Protein AF-A0A968C9Y9-F1 (afdb_monomer_lite)

Radius of gyration: 13.18 Å; chains: 1; bounding box: 30×27×36 Å

pLDDT: mean 84.89, std 14.16, range [49.94, 98.19]

Secondary structure (DSSP, 8-state):
---GGG-B-HHHHHHHHHHHHHHHHHH---EEEEEEE---TT-SHHHHHHHHHHHHTTS-TT-EEEEEETTEEEEEEET--HHHHHHHHHHHHT-

Foldseek 3Di:
DDDLVQADEQVVVVVVVVVLVVVCVVPVQDKDKDKDFDPDPPDQPPVVVVLSVVCVVPDDPPKGWYDNDPGIIMIIGHSDDPVNVVVVVVVSVVD

Sequence (95 aa):
RRDASEVHEAAAFHTLVRKERQRSERTNEPFSLVVFENDAGASPALPFKRLERELLERVRELDEIGWYDERRIGVLLPHTAADGAESLAEDIQAT

Structure (mmCIF, N/CA/C/O backbone):
data_AF-A0A968C9Y9-F1
#
_entry.id   AF-A0A968C9Y9-F1
#
loop_
_atom_site.group_PDB
_atom_site.id
_atom_site.type_symbol
_atom_site.label_atom_id
_atom_site.label_alt_id
_atom_site.label_comp_id
_atom_site.label_asym_id
_atom_site.label_entity_id
_atom_site.label_seq_id
_atom_site.pdbx_PDB_ins_code
_atom_site.Cartn_x
_atom_site.Cartn_y
_atom_site.Cartn_z
_atom_site.occupancy
_atom_site.B_iso_or_equiv
_atom_site.auth_seq_id
_atom_site.auth_comp_id
_atom_site.auth_asym_id
_atom_site.auth_atom_id
_atom_site.pdbx_PDB_model_num
ATOM 1 N N . ARG A 1 1 ? -1.560 16.319 -8.542 1.00 52.22 1 ARG A N 1
ATOM 2 C CA . ARG A 1 1 ? -0.821 15.221 -9.203 1.00 52.22 1 ARG A CA 1
ATOM 3 C C . ARG A 1 1 ? 0.315 14.884 -8.254 1.00 52.22 1 ARG A C 1
ATOM 5 O O . ARG A 1 1 ? 1.172 15.744 -8.102 1.00 52.22 1 ARG A O 1
ATOM 12 N N . ARG A 1 2 ? 0.216 13.770 -7.519 1.00 56.06 2 ARG A N 1
AT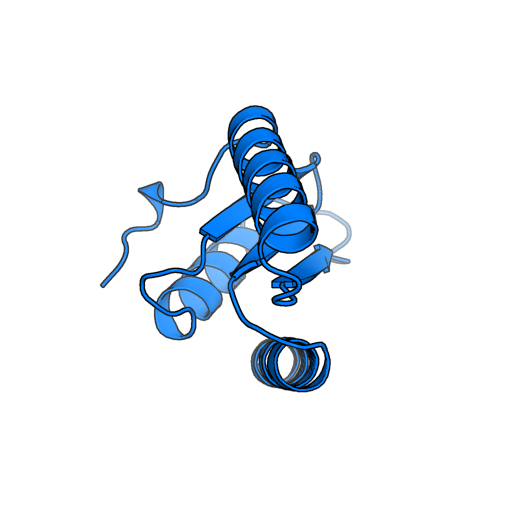OM 13 C CA . ARG A 1 2 ? 1.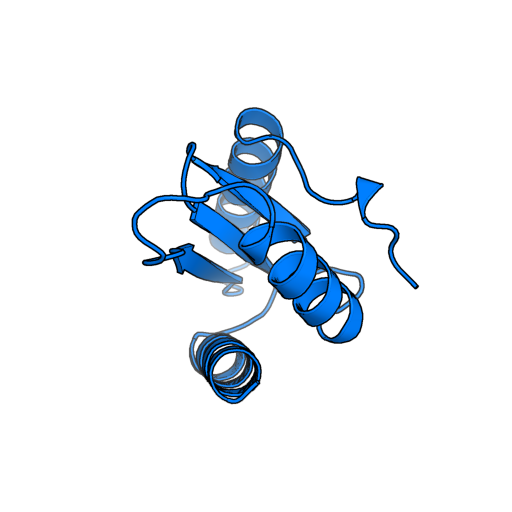274 13.320 -6.603 1.00 56.06 2 ARG A CA 1
ATOM 14 C C . ARG A 1 2 ? 2.532 13.017 -7.434 1.00 56.06 2 ARG A C 1
ATOM 16 O O . ARG A 1 2 ? 2.406 12.526 -8.559 1.00 56.06 2 ARG A O 1
ATOM 23 N N . ASP A 1 3 ? 3.700 13.432 -6.955 1.00 53.53 3 ASP A N 1
ATOM 24 C CA . ASP A 1 3 ? 4.976 13.281 -7.674 1.00 53.53 3 ASP A CA 1
ATOM 25 C C . ASP A 1 3 ? 5.602 11.915 -7.331 1.00 53.53 3 ASP A C 1
ATOM 27 O O . ASP A 1 3 ? 5.322 11.347 -6.277 1.00 53.53 3 ASP A O 1
ATOM 31 N N . ALA A 1 4 ? 6.456 11.357 -8.195 1.00 53.72 4 ALA A N 1
ATOM 32 C CA . ALA A 1 4 ? 7.076 10.041 -7.955 1.00 53.72 4 ALA A CA 1
ATOM 33 C C . ALA A 1 4 ? 7.966 10.010 -6.692 1.00 53.72 4 ALA A C 1
ATOM 35 O O . ALA A 1 4 ? 8.322 8.943 -6.200 1.00 53.72 4 ALA A O 1
ATOM 36 N N . SER A 1 5 ? 8.295 11.183 -6.143 1.00 55.03 5 SER A N 1
ATOM 37 C CA . SER A 1 5 ? 8.962 11.357 -4.850 1.00 55.03 5 SER A CA 1
ATOM 38 C C . SER A 1 5 ? 8.105 10.979 -3.634 1.00 55.03 5 SER A C 1
ATOM 40 O O . SER A 1 5 ? 8.610 11.029 -2.515 1.00 55.03 5 SER A O 1
ATOM 42 N N . GLU A 1 6 ? 6.837 10.608 -3.821 1.00 76.00 6 GLU A N 1
ATOM 43 C CA . GLU A 1 6 ? 5.932 10.203 -2.738 1.00 76.00 6 GLU A CA 1
ATOM 44 C C . GLU A 1 6 ? 5.917 8.694 -2.459 1.00 76.00 6 GLU A C 1
ATOM 46 O O . GLU A 1 6 ? 5.181 8.234 -1.587 1.00 76.00 6 GLU A O 1
ATOM 51 N N . VAL A 1 7 ? 6.739 7.912 -3.164 1.00 88.12 7 VAL A N 1
ATOM 52 C CA . VAL A 1 7 ? 6.935 6.494 -2.844 1.00 88.12 7 VAL A CA 1
ATOM 53 C C . VAL A 1 7 ? 7.830 6.381 -1.612 1.00 88.12 7 VAL A C 1
ATOM 55 O O . VAL A 1 7 ? 9.010 6.734 -1.641 1.00 88.12 7 VAL A O 1
ATOM 58 N N . HIS A 1 8 ? 7.274 5.876 -0.512 1.00 91.69 8 HIS A N 1
ATOM 59 C CA . HIS A 1 8 ? 8.006 5.715 0.742 1.00 91.69 8 HIS A CA 1
ATOM 60 C C . HIS A 1 8 ? 9.034 4.581 0.660 1.00 91.69 8 HIS A C 1
ATOM 62 O O . HIS A 1 8 ? 8.743 3.479 0.193 1.00 91.69 8 HIS A O 1
ATOM 68 N N . GLU A 1 9 ? 10.220 4.814 1.219 1.00 92.44 9 GLU A N 1
ATOM 69 C CA . GLU A 1 9 ? 11.186 3.751 1.515 1.00 92.44 9 GLU A CA 1
ATOM 70 C C . GLU A 1 9 ? 10.592 2.720 2.485 1.00 92.44 9 GLU A C 1
ATOM 72 O O . GLU A 1 9 ? 9.755 3.056 3.331 1.00 92.44 9 GLU A O 1
ATOM 77 N N . ALA A 1 10 ? 11.069 1.473 2.431 1.00 94.19 10 ALA A N 1
ATOM 78 C CA . ALA A 1 10 ? 10.413 0.358 3.120 1.00 94.19 10 ALA A CA 1
ATOM 79 C C . ALA A 1 10 ? 10.205 0.581 4.628 1.00 94.19 10 ALA A C 1
ATOM 81 O O . ALA A 1 10 ? 9.125 0.339 5.168 1.00 94.19 10 ALA A O 1
ATOM 82 N N . ALA A 1 11 ? 11.205 1.133 5.319 1.00 96.06 11 ALA A N 1
ATOM 83 C CA . ALA A 1 11 ? 11.101 1.426 6.749 1.00 96.06 11 ALA A CA 1
ATOM 84 C C . ALA A 1 11 ? 10.033 2.493 7.073 1.00 96.06 11 ALA A C 1
ATOM 86 O O . ALA A 1 11 ? 9.328 2.394 8.089 1.00 96.06 11 ALA A O 1
ATOM 87 N N . ALA A 1 12 ? 9.902 3.510 6.217 1.00 95.88 12 ALA A N 1
ATOM 88 C CA . ALA A 1 12 ? 8.890 4.552 6.352 1.00 95.88 12 ALA A CA 1
ATOM 89 C C . ALA A 1 12 ? 7.497 3.984 6.051 1.00 95.88 12 ALA A C 1
ATOM 91 O O . ALA A 1 12 ? 6.583 4.145 6.865 1.00 95.88 12 ALA A O 1
ATOM 92 N N . PHE A 1 13 ? 7.366 3.217 4.968 1.00 96.25 13 PHE A N 1
ATOM 93 C CA . PHE A 1 13 ? 6.115 2.574 4.582 1.00 96.25 13 PHE A CA 1
ATOM 94 C C . PHE A 1 13 ? 5.593 1.621 5.665 1.00 96.25 13 PHE A C 1
ATOM 96 O O . PHE A 1 13 ? 4.445 1.721 6.098 1.00 96.25 13 PHE A O 1
ATOM 103 N N . HIS A 1 14 ? 6.455 0.767 6.225 1.00 97.62 14 HIS A N 1
ATOM 104 C CA . HIS A 1 14 ? 6.085 -0.128 7.332 1.00 97.62 14 HIS A CA 1
ATOM 105 C C . HIS A 1 14 ? 5.627 0.637 8.574 1.00 97.62 14 HIS A C 1
ATOM 107 O O . HIS A 1 14 ? 4.780 0.168 9.336 1.00 97.62 14 HIS A O 1
ATOM 113 N N . THR A 1 15 ? 6.179 1.828 8.802 1.00 97.94 15 THR A N 1
ATOM 114 C CA . THR A 1 15 ? 5.746 2.692 9.902 1.00 97.94 15 THR A CA 1
ATOM 115 C C . THR A 1 15 ? 4.338 3.235 9.669 1.00 97.94 15 THR A 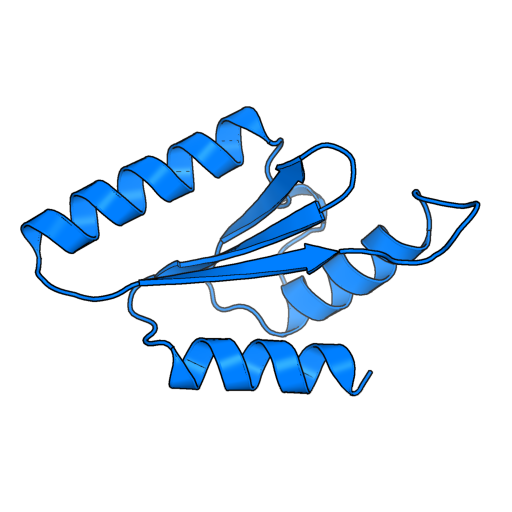C 1
ATOM 117 O O . THR A 1 15 ? 3.557 3.263 10.620 1.00 97.94 15 THR A O 1
ATOM 120 N N . LEU A 1 16 ? 3.984 3.596 8.434 1.00 97.06 16 LEU A N 1
ATOM 121 C CA . LEU A 1 16 ? 2.622 3.997 8.068 1.00 97.06 16 LEU A CA 1
ATOM 122 C C . LEU A 1 16 ? 1.636 2.836 8.230 1.00 97.06 16 LEU A C 1
ATOM 124 O O . LEU A 1 16 ? 0.633 2.995 8.922 1.00 97.06 16 LEU A O 1
ATOM 128 N N . VAL A 1 17 ? 1.973 1.644 7.726 1.00 97.75 17 VAL A N 1
ATOM 129 C CA . VAL A 1 17 ? 1.135 0.437 7.872 1.00 97.75 17 VAL A CA 1
ATOM 130 C C . VAL A 1 17 ? 0.866 0.117 9.347 1.00 97.75 17 VAL A C 1
ATOM 132 O O . VAL A 1 17 ? -0.268 -0.160 9.734 1.00 97.75 17 VAL A O 1
ATOM 135 N N . ARG A 1 18 ? 1.887 0.193 10.214 1.00 98.19 18 ARG A N 1
ATOM 136 C CA . ARG A 1 18 ? 1.707 -0.027 11.662 1.00 98.19 18 ARG A CA 1
ATOM 137 C C . ARG A 1 18 ? 0.797 1.015 12.308 1.00 98.19 18 ARG A C 1
ATOM 139 O O . ARG A 1 18 ? -0.024 0.650 13.147 1.00 98.19 18 ARG A O 1
ATOM 146 N N . LYS A 1 19 ? 0.943 2.292 11.943 1.00 97.12 19 LYS A N 1
ATOM 147 C CA . LYS A 1 19 ? 0.078 3.370 12.448 1.00 97.12 19 LYS A CA 1
ATOM 148 C C . LYS A 1 19 ? -1.371 3.158 12.020 1.00 97.12 19 LYS A C 1
ATOM 150 O O . LYS A 1 19 ? -2.270 3.297 12.843 1.00 97.12 19 LYS A O 1
ATOM 155 N N . GLU A 1 20 ? -1.583 2.777 10.766 1.00 97.19 20 GLU A N 1
ATOM 156 C CA . GLU A 1 20 ? -2.915 2.536 10.218 1.00 97.19 20 GLU A CA 1
ATOM 157 C C . GLU A 1 20 ? -3.586 1.320 10.864 1.00 97.19 20 GLU A C 1
ATOM 159 O O . GLU A 1 20 ? -4.751 1.384 11.253 1.00 97.19 20 GLU A O 1
ATOM 164 N N . ARG A 1 21 ? -2.821 0.257 11.134 1.00 97.31 21 ARG A N 1
ATOM 165 C CA . ARG A 1 21 ? -3.297 -0.867 11.946 1.00 97.31 21 ARG A CA 1
ATOM 166 C C . ARG A 1 21 ? -3.747 -0.428 13.343 1.00 97.31 21 ARG A C 1
ATOM 168 O O . ARG A 1 21 ? -4.849 -0.773 13.754 1.00 97.31 21 ARG A O 1
ATOM 175 N N . GLN A 1 22 ? -2.928 0.343 14.063 1.00 97.81 22 GLN A N 1
ATOM 176 C CA . GLN A 1 22 ? -3.286 0.844 15.401 1.00 97.81 22 GLN A CA 1
ATOM 177 C C . GLN A 1 22 ? -4.533 1.734 15.372 1.00 97.81 22 GLN A C 1
ATOM 179 O O . GLN A 1 22 ? -5.350 1.713 16.293 1.00 97.81 22 GLN A O 1
ATOM 184 N N . ARG A 1 23 ? -4.680 2.540 14.316 1.00 96.06 23 ARG A N 1
ATOM 185 C CA . ARG A 1 23 ? -5.869 3.357 14.085 1.00 96.06 23 ARG A CA 1
ATOM 186 C C . ARG A 1 23 ? -7.102 2.471 13.915 1.00 96.06 23 ARG A C 1
ATOM 188 O O . ARG A 1 23 ? -8.062 2.677 14.649 1.00 96.06 23 ARG A O 1
ATOM 195 N N . SER A 1 24 ? -7.031 1.481 13.024 1.00 96.50 24 SER A N 1
ATOM 196 C CA . SER A 1 24 ? -8.110 0.530 12.740 1.00 96.50 24 SER A CA 1
ATOM 197 C C . SER A 1 24 ? -8.551 -0.238 13.985 1.00 96.50 24 SER A C 1
ATOM 199 O O . SER A 1 24 ? -9.739 -0.289 14.285 1.00 96.50 24 SER A O 1
ATOM 201 N N . GLU A 1 25 ? -7.605 -0.737 14.785 1.00 96.75 25 GLU A N 1
ATOM 202 C CA . GLU A 1 25 ? -7.897 -1.418 16.055 1.00 96.75 25 GLU A CA 1
ATOM 203 C C . GLU A 1 25 ? -8.654 -0.507 17.046 1.00 96.75 25 GLU A C 1
ATOM 205 O O . GLU A 1 25 ? -9.476 -0.985 17.827 1.00 96.75 25 GLU A O 1
ATOM 210 N N . ARG A 1 26 ? -8.415 0.812 17.010 1.00 96.62 26 ARG A N 1
ATOM 211 C CA . ARG A 1 26 ? -9.059 1.788 17.903 1.00 96.62 26 ARG A CA 1
ATOM 212 C C . ARG A 1 26 ? -10.416 2.280 17.400 1.00 96.62 26 ARG A C 1
ATOM 214 O O . ARG A 1 26 ? -11.267 2.620 18.219 1.00 96.62 26 ARG A O 1
ATOM 221 N N . THR A 1 27 ? -10.599 2.391 16.088 1.00 96.62 27 THR A N 1
ATOM 222 C CA . THR A 1 27 ? -11.824 2.936 15.478 1.00 96.62 27 THR A CA 1
ATOM 223 C C . THR A 1 27 ? -12.785 1.852 15.005 1.00 96.62 27 THR A C 1
ATOM 225 O O . THR A 1 27 ? -13.951 2.146 14.763 1.00 96.62 27 THR A O 1
ATOM 228 N N . ASN A 1 28 ? -12.312 0.608 14.892 1.00 95.00 28 ASN A N 1
ATOM 229 C CA . ASN A 1 28 ? -13.006 -0.506 14.253 1.00 95.00 28 ASN A CA 1
ATOM 230 C C . ASN A 1 28 ? -13.344 -0.244 12.770 1.00 95.00 28 ASN A C 1
ATOM 232 O O . ASN A 1 28 ? -14.233 -0.879 12.205 1.00 95.00 28 ASN A O 1
ATOM 236 N N . GLU A 1 29 ? -12.638 0.698 12.138 1.00 95.19 29 GLU A N 1
ATOM 237 C CA . GLU A 1 29 ? -12.744 0.971 10.706 1.00 95.19 29 GLU A CA 1
ATOM 238 C C . GLU A 1 29 ? -11.660 0.193 9.951 1.00 95.19 29 GLU A C 1
ATOM 240 O O . GLU A 1 29 ? -10.494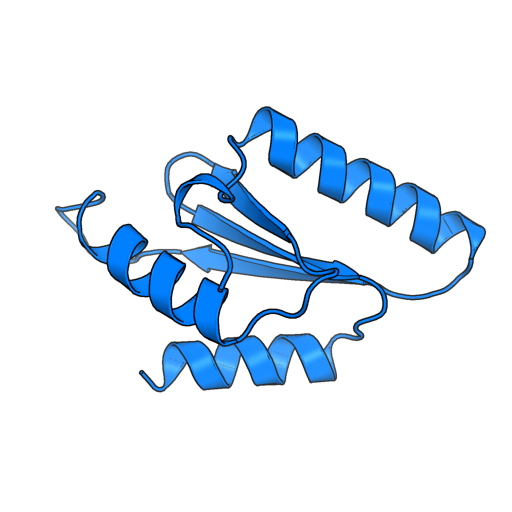 0.235 10.357 1.00 95.19 29 GLU A O 1
ATOM 245 N N . PRO A 1 30 ? -12.001 -0.515 8.861 1.00 95.44 30 PRO A N 1
ATOM 246 C CA . PRO A 1 30 ? -11.038 -1.327 8.133 1.00 95.44 30 PRO A CA 1
ATOM 247 C C . PRO A 1 30 ? -10.059 -0.470 7.324 1.00 95.44 30 PRO A C 1
ATOM 249 O O . PRO A 1 30 ? -10.320 0.683 6.975 1.00 95.44 30 PRO A O 1
ATOM 252 N N . PHE A 1 31 ? -8.936 -1.086 6.985 1.00 97.00 31 PHE A N 1
ATOM 253 C CA . PHE A 1 31 ? -8.024 -0.627 5.950 1.00 97.00 31 PHE A CA 1
ATOM 254 C C . PHE A 1 31 ? -7.593 -1.835 5.125 1.00 97.00 31 PHE A C 1
ATOM 256 O O . PHE A 1 31 ? -7.696 -2.976 5.585 1.00 97.00 31 PHE A O 1
ATOM 263 N N . SER A 1 32 ? -7.067 -1.572 3.936 1.00 97.38 32 SER A N 1
ATOM 264 C CA . SER A 1 32 ? -6.512 -2.605 3.070 1.00 97.38 32 SER A CA 1
ATOM 265 C C . SER A 1 32 ? -5.066 -2.291 2.709 1.00 97.38 32 SER A C 1
ATOM 267 O O . SER A 1 32 ? -4.645 -1.134 2.690 1.00 97.38 32 SER A O 1
ATOM 269 N N . LEU A 1 33 ? -4.294 -3.340 2.441 1.00 96.81 33 LEU A N 1
ATOM 270 C CA . LEU A 1 33 ? -2.925 -3.251 1.948 1.00 96.81 33 LEU A CA 1
ATOM 271 C C . LEU A 1 33 ? -2.814 -4.142 0.714 1.00 96.81 33 LEU A C 1
ATOM 273 O O . LEU A 1 33 ? -2.909 -5.363 0.829 1.00 96.81 33 LEU A O 1
ATOM 277 N N . VAL A 1 34 ? -2.599 -3.530 -0.447 1.00 95.12 34 VAL A N 1
ATOM 278 C CA . VAL A 1 34 ? -2.358 -4.245 -1.706 1.00 95.12 34 VAL A CA 1
ATOM 279 C C . VAL A 1 34 ? -0.856 -4.314 -1.930 1.00 95.12 34 VAL A C 1
ATOM 281 O O . VAL A 1 34 ? -0.171 -3.306 -1.779 1.00 95.12 34 VAL A O 1
ATOM 284 N N . VAL A 1 35 ? -0.328 -5.490 -2.267 1.00 93.50 35 VAL A N 1
ATOM 285 C CA . VAL A 1 35 ? 1.104 -5.684 -2.528 1.00 93.50 35 VAL A CA 1
ATOM 286 C C . VAL A 1 35 ? 1.281 -6.197 -3.948 1.00 93.50 35 VAL A C 1
ATOM 288 O O . VAL A 1 35 ? 0.803 -7.275 -4.289 1.00 93.50 35 VAL A O 1
ATOM 291 N N . PHE A 1 36 ? 1.978 -5.414 -4.762 1.00 88.81 36 PHE A N 1
ATOM 292 C CA . PHE A 1 36 ? 2.315 -5.737 -6.139 1.00 88.81 36 PHE A CA 1
ATOM 293 C C . PHE A 1 36 ? 3.721 -6.324 -6.193 1.00 88.81 36 PHE A C 1
ATOM 295 O O . PHE A 1 36 ? 4.688 -5.706 -5.736 1.00 88.81 36 PHE A O 1
ATOM 302 N N . GLU A 1 37 ? 3.832 -7.513 -6.774 1.00 85.62 37 GLU A N 1
ATOM 303 C CA . GLU A 1 37 ? 5.102 -8.155 -7.090 1.00 85.62 37 GLU A CA 1
ATOM 304 C C . GLU A 1 37 ? 5.354 -8.062 -8.592 1.00 85.62 37 GLU A C 1
ATOM 306 O O . GLU A 1 37 ? 4.449 -8.245 -9.406 1.00 85.62 37 GLU A O 1
ATOM 311 N N . ASN A 1 38 ? 6.590 -7.744 -8.961 1.00 71.62 38 ASN A N 1
ATOM 312 C CA . ASN A 1 38 ? 6.994 -7.715 -10.354 1.00 71.62 38 ASN A CA 1
ATOM 313 C C . ASN A 1 38 ? 7.680 -9.038 -10.713 1.00 71.62 38 ASN A C 1
ATOM 315 O O . ASN A 1 38 ? 8.852 -9.239 -10.395 1.00 71.62 38 ASN A O 1
ATOM 319 N N . ASP A 1 39 ? 6.961 -9.903 -11.425 1.00 64.50 39 ASP A N 1
ATOM 320 C CA . ASP A 1 39 ? 7.445 -11.209 -11.896 1.00 64.50 39 ASP A CA 1
ATOM 321 C C . ASP A 1 39 ? 8.447 -11.117 -13.070 1.00 64.50 39 ASP A C 1
ATOM 323 O O . ASP A 1 39 ? 8.879 -12.133 -13.620 1.00 64.50 39 ASP A O 1
ATOM 327 N N . ALA A 1 40 ? 8.845 -9.907 -13.489 1.00 56.78 40 ALA A N 1
ATOM 328 C CA . ALA A 1 40 ? 9.777 -9.714 -14.595 1.00 56.78 40 ALA A CA 1
ATOM 329 C C . ALA A 1 40 ? 11.195 -10.187 -14.226 1.00 56.78 40 ALA A C 1
ATOM 331 O O . ALA A 1 40 ? 12.057 -9.419 -13.783 1.00 56.78 40 ALA A O 1
ATOM 332 N N . GLY A 1 41 ? 11.456 -11.471 -14.470 1.00 53.31 41 GLY A N 1
ATOM 333 C CA . GLY A 1 41 ? 12.794 -12.035 -14.508 1.00 53.31 41 GLY A CA 1
ATOM 334 C C . GLY A 1 41 ? 13.727 -11.147 -15.339 1.00 53.31 41 GLY A C 1
ATOM 335 O O . GLY A 1 41 ? 13.518 -10.953 -16.533 1.00 53.31 41 GLY A O 1
ATOM 336 N N . ALA A 1 42 ? 14.771 -10.639 -14.680 1.00 50.78 42 ALA A N 1
ATOM 337 C CA . ALA A 1 42 ? 15.950 -9.958 -15.227 1.00 50.78 42 ALA A CA 1
ATOM 338 C C . ALA A 1 42 ? 15.982 -8.415 -15.327 1.00 50.78 42 ALA A C 1
ATOM 340 O O . ALA A 1 42 ? 17.054 -7.899 -15.646 1.00 50.78 42 ALA A O 1
ATOM 341 N N . SER A 1 43 ? 14.945 -7.636 -14.978 1.00 49.94 43 SER A N 1
ATOM 342 C CA . SER A 1 43 ? 15.156 -6.178 -14.813 1.00 49.94 43 SER A CA 1
ATOM 343 C C . SER A 1 43 ? 14.207 -5.499 -13.812 1.00 49.94 43 SER A C 1
ATOM 345 O O . SER A 1 43 ? 13.069 -5.187 -14.160 1.00 49.94 43 SER A O 1
ATOM 347 N N . PRO A 1 44 ? 14.661 -5.218 -12.574 1.00 52.62 44 PRO A N 1
ATOM 348 C CA . PRO A 1 44 ? 13.808 -4.646 -11.533 1.00 52.62 44 PRO A CA 1
ATOM 349 C C . PRO A 1 44 ? 13.481 -3.158 -11.744 1.00 52.62 44 PRO A C 1
ATOM 351 O O . PRO A 1 44 ? 12.423 -2.719 -11.334 1.00 52.62 44 PRO A O 1
ATOM 354 N N . ALA A 1 45 ? 14.326 -2.356 -12.398 1.00 53.56 45 ALA A N 1
ATOM 355 C CA . ALA A 1 45 ? 14.230 -0.890 -12.284 1.00 53.56 45 ALA A CA 1
ATOM 356 C C . ALA A 1 45 ? 13.203 -0.193 -13.207 1.00 53.56 45 ALA A C 1
ATOM 358 O O . ALA A 1 45 ? 12.699 0.878 -12.873 1.00 53.56 45 ALA A O 1
ATOM 359 N N . LEU A 1 46 ? 12.909 -0.750 -14.386 1.00 52.28 46 LEU A N 1
ATOM 360 C CA . LEU A 1 46 ? 11.987 -0.143 -15.363 1.00 52.28 46 LEU A CA 1
ATOM 361 C C . LEU A 1 46 ? 10.493 -0.435 -15.109 1.00 52.28 46 LEU A C 1
ATOM 363 O O . LEU A 1 46 ? 9.687 0.474 -15.320 1.00 52.28 46 LEU A O 1
ATOM 367 N N . PRO A 1 47 ? 10.095 -1.638 -14.648 1.00 61.47 47 PRO A N 1
ATOM 368 C CA . PRO A 1 47 ? 8.683 -1.963 -14.432 1.00 61.47 47 PRO A CA 1
ATOM 369 C C . PRO A 1 47 ? 8.052 -1.170 -13.282 1.00 61.47 47 PRO A C 1
ATOM 371 O O . PRO A 1 47 ? 6.907 -0.733 -13.400 1.00 61.47 47 PRO A O 1
ATOM 374 N N . PHE A 1 48 ? 8.809 -0.889 -12.215 1.00 72.81 48 PHE A N 1
ATOM 375 C CA . PHE A 1 48 ? 8.273 -0.157 -11.065 1.00 72.81 48 PHE A CA 1
ATOM 376 C C . PHE A 1 48 ? 7.928 1.295 -11.390 1.00 72.81 48 PHE A C 1
ATOM 378 O O . PHE A 1 48 ? 6.864 1.743 -10.999 1.00 72.81 48 PHE A O 1
ATOM 385 N N . LYS A 1 49 ? 8.698 2.004 -12.227 1.00 76.94 49 LYS A N 1
ATOM 386 C CA . LYS A 1 49 ? 8.339 3.381 -12.629 1.00 76.94 49 LYS A CA 1
ATOM 387 C C . LYS A 1 49 ? 7.030 3.485 -13.415 1.00 76.94 49 LYS A C 1
ATOM 389 O O . LYS A 1 49 ? 6.405 4.548 -13.450 1.00 76.94 49 LYS A O 1
ATOM 394 N N . ARG A 1 50 ? 6.647 2.431 -14.142 1.00 79.94 50 ARG A N 1
ATOM 395 C CA . ARG A 1 50 ? 5.349 2.384 -14.828 1.00 79.94 50 ARG A CA 1
ATOM 396 C C . ARG A 1 50 ? 4.233 2.156 -13.815 1.00 79.94 50 ARG A C 1
ATOM 398 O O . ARG A 1 50 ? 3.297 2.949 -13.804 1.00 79.94 50 ARG A O 1
ATOM 405 N N . LEU A 1 51 ? 4.404 1.159 -12.950 1.00 82.44 51 LEU A N 1
ATOM 406 C CA . LEU A 1 51 ? 3.471 0.850 -11.872 1.00 82.44 51 LEU A CA 1
ATOM 407 C C . LEU A 1 51 ? 3.257 2.053 -10.941 1.00 82.44 51 LEU A C 1
ATOM 409 O O . LEU A 1 51 ? 2.125 2.434 -10.688 1.00 82.44 51 LEU A O 1
ATOM 413 N N . GLU A 1 52 ? 4.328 2.712 -10.498 1.00 82.25 52 GLU A N 1
ATOM 414 C CA . GLU A 1 52 ? 4.279 3.914 -9.657 1.00 82.25 52 GLU A CA 1
ATOM 415 C C . GLU A 1 52 ? 3.416 5.006 -10.288 1.00 82.25 52 GLU A C 1
ATOM 417 O O . GLU A 1 52 ? 2.540 5.560 -9.633 1.00 82.25 52 GLU A O 1
ATOM 422 N N . ARG A 1 53 ? 3.615 5.300 -11.577 1.00 83.50 53 ARG A N 1
ATOM 423 C CA . ARG A 1 53 ? 2.810 6.305 -12.282 1.00 83.50 53 ARG A CA 1
ATOM 424 C C . ARG A 1 53 ? 1.343 5.896 -12.372 1.00 83.50 53 ARG A C 1
ATOM 426 O O . ARG A 1 53 ? 0.475 6.736 -12.162 1.00 83.50 53 ARG A O 1
ATOM 433 N N . GLU A 1 54 ? 1.071 4.636 -12.693 1.00 84.94 54 GLU A N 1
ATOM 434 C CA . GLU A 1 54 ? -0.298 4.125 -12.797 1.00 84.94 54 GLU A CA 1
ATOM 435 C C . GLU A 1 54 ? -1.025 4.167 -11.449 1.00 84.94 54 GLU A C 1
ATOM 437 O O . GLU A 1 54 ? -2.199 4.539 -11.408 1.00 84.94 54 GLU A O 1
ATOM 442 N N . LEU A 1 55 ? -0.314 3.870 -10.359 1.00 85.00 55 LEU A N 1
ATOM 443 C CA . LEU A 1 55 ? -0.806 3.999 -8.993 1.00 85.00 55 LEU A CA 1
ATOM 444 C C . LEU A 1 55 ? -1.055 5.466 -8.625 1.00 85.00 55 LEU A C 1
ATOM 446 O O . LEU A 1 55 ? -2.157 5.797 -8.206 1.00 85.00 55 LEU A O 1
ATOM 450 N N . LEU A 1 56 ? -0.093 6.367 -8.850 1.00 82.44 56 LEU A N 1
ATOM 451 C CA . LEU A 1 56 ? -0.214 7.802 -8.531 1.00 82.44 56 LEU A CA 1
ATOM 452 C C . LEU A 1 56 ? -1.372 8.506 -9.259 1.00 82.44 56 LEU A C 1
ATOM 454 O O . LEU A 1 56 ? -1.837 9.553 -8.809 1.00 82.44 56 LEU A O 1
ATOM 458 N N . GLU A 1 57 ? -1.826 7.962 -10.389 1.00 82.81 57 GLU A N 1
ATOM 459 C CA . GLU A 1 57 ? -2.985 8.469 -11.132 1.00 82.81 57 GLU A CA 1
ATOM 460 C C . GLU A 1 57 ? -4.332 7.960 -10.590 1.00 82.81 57 GLU A C 1
ATOM 462 O O . GLU A 1 57 ? -5.362 8.564 -10.889 1.00 82.81 57 GLU A O 1
ATOM 467 N N . ARG A 1 58 ? -4.337 6.884 -9.795 1.00 80.19 58 ARG A N 1
ATOM 468 C CA . ARG A 1 58 ? -5.552 6.186 -9.335 1.00 80.19 58 ARG A CA 1
ATOM 469 C C . ARG A 1 58 ? -5.784 6.275 -7.829 1.00 80.19 58 ARG A C 1
ATOM 471 O O . ARG A 1 58 ? -6.936 6.268 -7.398 1.00 80.19 58 ARG A O 1
ATOM 478 N N . VAL A 1 59 ? -4.718 6.358 -7.037 1.00 83.12 59 VAL A N 1
ATOM 479 C CA . VAL A 1 59 ? -4.820 6.416 -5.577 1.00 83.12 59 VAL A CA 1
ATOM 480 C C . VAL A 1 59 ? -5.311 7.789 -5.103 1.00 83.12 59 VAL A C 1
ATOM 482 O O . VAL A 1 59 ? -5.027 8.830 -5.704 1.00 83.12 59 VAL A O 1
ATOM 485 N N . ARG A 1 60 ? -6.094 7.794 -4.025 1.00 81.69 60 ARG A N 1
ATOM 486 C CA . ARG A 1 60 ? -6.678 8.990 -3.409 1.00 81.69 60 ARG A CA 1
ATOM 487 C C . ARG A 1 60 ? -5.649 9.715 -2.549 1.00 81.69 60 ARG A C 1
ATOM 489 O O . ARG A 1 60 ? -4.580 9.208 -2.240 1.00 81.69 60 ARG A O 1
ATOM 496 N N . GLU A 1 61 ? -6.002 10.916 -2.100 1.00 83.31 61 GLU A N 1
ATOM 497 C CA . GLU A 1 61 ? -5.129 11.736 -1.252 1.00 83.31 61 GLU A CA 1
ATOM 498 C C . GLU A 1 61 ? -4.738 11.060 0.071 1.00 83.31 61 GLU A C 1
ATOM 500 O O . GLU A 1 61 ? -3.674 11.360 0.592 1.00 83.31 61 GLU A O 1
ATOM 505 N N . LEU A 1 62 ? -5.558 10.154 0.608 1.00 86.38 62 LEU A N 1
ATOM 506 C CA . LEU A 1 62 ? -5.263 9.446 1.861 1.00 86.38 62 LEU A CA 1
ATOM 507 C C . LEU A 1 62 ? -4.484 8.142 1.660 1.00 86.38 62 LEU A C 1
ATOM 509 O O . LEU A 1 62 ? -4.035 7.552 2.639 1.00 86.38 62 LEU A O 1
ATOM 513 N N . ASP A 1 63 ? -4.346 7.687 0.421 1.00 90.94 63 ASP A N 1
ATOM 514 C CA . ASP A 1 63 ? -3.653 6.447 0.116 1.00 90.94 63 ASP A CA 1
ATOM 515 C C . ASP A 1 63 ? -2.140 6.697 0.109 1.00 90.94 63 ASP A C 1
ATOM 517 O O . ASP A 1 63 ? -1.661 7.754 -0.311 1.00 90.94 63 ASP A O 1
ATOM 521 N N . GLU A 1 64 ? -1.373 5.711 0.567 1.00 93.25 64 GLU A N 1
ATOM 522 C CA . GLU A 1 64 ? 0.085 5.811 0.659 1.00 93.25 64 GLU A CA 1
ATOM 523 C C . GLU A 1 64 ? 0.741 4.689 -0.142 1.00 93.25 64 GLU A C 1
ATOM 525 O O . GLU A 1 64 ? 0.342 3.529 -0.043 1.00 93.25 64 GLU A O 1
ATOM 530 N N . ILE A 1 65 ? 1.778 5.017 -0.911 1.00 92.81 65 ILE A N 1
ATOM 531 C CA . ILE A 1 65 ? 2.525 4.056 -1.731 1.00 92.81 65 ILE A CA 1
ATOM 532 C C . ILE A 1 65 ? 3.935 3.929 -1.164 1.00 92.81 65 ILE A C 1
ATOM 534 O O . ILE A 1 65 ? 4.563 4.928 -0.821 1.00 92.81 65 ILE A O 1
ATOM 538 N N . GLY A 1 66 ? 4.475 2.719 -1.084 1.00 92.56 66 GLY A N 1
ATOM 539 C CA . GLY A 1 66 ? 5.863 2.541 -0.676 1.00 92.56 66 GLY A CA 1
ATOM 540 C C . GLY A 1 66 ? 6.402 1.152 -0.941 1.00 92.56 66 GLY A C 1
ATOM 541 O O . GLY A 1 66 ? 5.663 0.222 -1.253 1.00 92.56 66 GLY A O 1
ATOM 542 N N . TRP A 1 67 ? 7.710 0.996 -0.797 1.00 92.75 67 TRP A N 1
ATOM 543 C CA . TRP A 1 67 ? 8.342 -0.312 -0.874 1.00 92.75 67 TRP A CA 1
ATOM 544 C C . TRP A 1 67 ? 7.851 -1.194 0.274 1.00 92.75 67 TRP A C 1
ATOM 546 O O . TRP A 1 67 ? 7.920 -0.830 1.447 1.00 92.75 67 TRP A O 1
ATOM 556 N N . TYR A 1 68 ? 7.342 -2.374 -0.055 1.00 93.12 68 TYR A N 1
ATOM 557 C CA . TYR A 1 68 ? 7.063 -3.403 0.937 1.00 93.12 68 TYR A CA 1
ATOM 558 C C . TYR A 1 68 ? 8.351 -4.151 1.293 1.00 93.12 68 TYR A C 1
ATOM 560 O O . TYR A 1 68 ? 8.613 -4.410 2.468 1.00 93.12 68 TYR A O 1
ATOM 568 N N . ASP A 1 69 ? 9.176 -4.431 0.286 1.00 90.00 69 ASP A N 1
ATOM 569 C CA . ASP A 1 69 ? 10.547 -4.927 0.400 1.00 90.00 69 ASP A CA 1
ATOM 570 C C . ASP A 1 69 ? 11.330 -4.639 -0.894 1.00 90.00 69 ASP A C 1
ATOM 572 O O . ASP A 1 69 ? 10.912 -3.819 -1.706 1.00 90.00 69 ASP A O 1
ATOM 576 N N . GLU A 1 70 ? 12.461 -5.318 -1.098 1.00 84.75 70 GLU A N 1
ATOM 577 C CA . GLU A 1 70 ? 13.348 -5.148 -2.255 1.00 84.75 70 GLU A CA 1
ATOM 578 C C . GLU A 1 70 ? 12.695 -5.430 -3.622 1.00 84.75 70 GLU A C 1
ATOM 580 O O . GLU A 1 70 ? 13.260 -5.060 -4.652 1.00 84.75 70 GLU A O 1
ATOM 585 N N . ARG A 1 71 ? 11.554 -6.130 -3.669 1.00 85.94 71 ARG A N 1
ATOM 586 C CA . ARG A 1 71 ? 10.921 -6.595 -4.918 1.00 85.94 71 ARG A CA 1
ATOM 587 C C . ARG A 1 71 ? 9.429 -6.318 -5.004 1.00 85.94 71 ARG A C 1
ATOM 589 O O . ARG A 1 71 ? 8.801 -6.701 -5.992 1.00 85.94 71 ARG A O 1
ATOM 596 N N . ARG A 1 72 ? 8.847 -5.696 -3.985 1.00 89.75 72 ARG A N 1
ATOM 597 C CA . ARG A 1 72 ? 7.399 -5.523 -3.885 1.00 89.75 72 ARG A CA 1
ATOM 598 C C . ARG A 1 72 ? 7.052 -4.102 -3.485 1.00 89.75 72 ARG A C 1
ATOM 600 O O . ARG A 1 72 ? 7.640 -3.561 -2.550 1.00 89.75 72 ARG A O 1
ATOM 607 N N . ILE A 1 73 ? 6.065 -3.525 -4.163 1.00 91.25 73 ILE A N 1
ATOM 608 C CA . ILE A 1 73 ? 5.479 -2.225 -3.816 1.00 91.25 73 ILE A CA 1
ATOM 609 C C . ILE A 1 73 ? 4.144 -2.471 -3.126 1.00 91.25 73 ILE A C 1
ATOM 611 O O . ILE A 1 73 ? 3.324 -3.254 -3.596 1.00 91.25 73 ILE A O 1
ATOM 615 N N . GLY A 1 74 ? 3.935 -1.802 -2.001 1.00 93.50 74 GLY A N 1
ATOM 616 C CA . GLY A 1 74 ? 2.676 -1.781 -1.281 1.00 93.50 74 GLY A CA 1
ATOM 617 C C . GLY A 1 74 ? 1.895 -0.494 -1.529 1.00 93.50 74 GLY A C 1
ATOM 618 O O . GLY A 1 74 ? 2.472 0.585 -1.671 1.00 93.50 74 GLY A O 1
ATOM 619 N N . VAL A 1 75 ? 0.572 -0.618 -1.510 1.00 94.69 75 VAL A N 1
ATOM 620 C CA . VAL A 1 75 ? -0.378 0.494 -1.485 1.00 94.69 75 VAL A CA 1
ATOM 621 C C . VAL A 1 75 ? -1.263 0.328 -0.262 1.00 94.69 75 VAL A C 1
ATOM 623 O O . VAL A 1 75 ? -1.999 -0.652 -0.134 1.00 94.69 75 VAL A O 1
ATOM 626 N N . LEU A 1 76 ? -1.146 1.272 0.662 1.00 96.12 76 LEU A N 1
ATOM 627 C CA . LEU A 1 76 ? -1.961 1.362 1.860 1.00 96.12 76 LEU A CA 1
ATOM 628 C C . LEU A 1 76 ? -3.223 2.164 1.540 1.00 96.12 76 LEU A C 1
ATOM 630 O O . LEU A 1 76 ? -3.121 3.305 1.097 1.00 96.12 76 LEU A O 1
ATOM 634 N N . LEU A 1 77 ? -4.386 1.570 1.802 1.00 95.12 77 LEU A N 1
ATOM 635 C CA . LEU A 1 77 ? -5.706 2.132 1.516 1.00 95.12 77 LEU A CA 1
ATOM 636 C C . LEU A 1 77 ? -6.487 2.315 2.830 1.00 95.12 77 LEU A C 1
ATOM 638 O O . LEU A 1 77 ? -7.183 1.388 3.277 1.00 95.12 77 LEU A O 1
ATOM 642 N N . PRO A 1 78 ? -6.368 3.474 3.505 1.00 94.94 78 PRO A N 1
ATOM 643 C CA . PRO A 1 78 ? -7.149 3.759 4.702 1.00 94.94 78 PRO A CA 1
ATOM 644 C C . PRO A 1 78 ? -8.652 3.749 4.411 1.00 94.94 78 PRO A C 1
ATOM 646 O O . PRO A 1 78 ? -9.094 4.119 3.324 1.00 94.94 78 PRO A O 1
ATOM 649 N N . HIS A 1 79 ? -9.455 3.341 5.398 1.00 93.06 79 HIS A N 1
ATOM 650 C CA . HIS A 1 79 ? -10.926 3.303 5.301 1.00 93.06 79 HIS A CA 1
ATOM 651 C C . HIS A 1 79 ? -11.475 2.477 4.124 1.00 93.06 79 HIS A C 1
ATOM 653 O O . HIS A 1 79 ? -12.604 2.692 3.685 1.00 93.06 79 HIS A O 1
ATOM 659 N N . THR A 1 80 ? -10.680 1.548 3.599 1.00 93.31 80 THR A N 1
ATOM 660 C CA . THR A 1 80 ? -11.031 0.756 2.422 1.00 93.31 80 THR A CA 1
ATOM 661 C C . THR A 1 80 ? -11.132 -0.706 2.821 1.00 93.31 80 THR A C 1
ATOM 663 O O . THR A 1 80 ? -10.180 -1.283 3.353 1.00 93.31 80 THR A O 1
ATOM 666 N N . ALA A 1 81 ? -12.304 -1.296 2.596 1.00 93.31 81 ALA A N 1
ATOM 667 C CA . ALA A 1 81 ? -12.526 -2.724 2.770 1.00 93.31 81 ALA A CA 1
ATOM 668 C C . ALA A 1 81 ? -11.966 -3.516 1.573 1.00 93.31 81 ALA A C 1
ATOM 670 O O . ALA A 1 81 ? -11.489 -2.939 0.594 1.00 93.31 81 ALA A O 1
ATOM 671 N N . ALA A 1 82 ? -11.987 -4.844 1.684 1.00 92.44 82 ALA A N 1
ATOM 672 C CA . ALA A 1 82 ? -11.337 -5.731 0.723 1.00 92.44 82 ALA A CA 1
ATOM 673 C C . ALA A 1 82 ? -11.868 -5.570 -0.712 1.00 92.44 82 ALA A C 1
ATOM 675 O O . ALA A 1 82 ? -11.078 -5.575 -1.645 1.00 92.44 82 ALA A O 1
ATOM 676 N N . ASP A 1 83 ? -13.167 -5.333 -0.885 1.00 93.00 83 ASP A N 1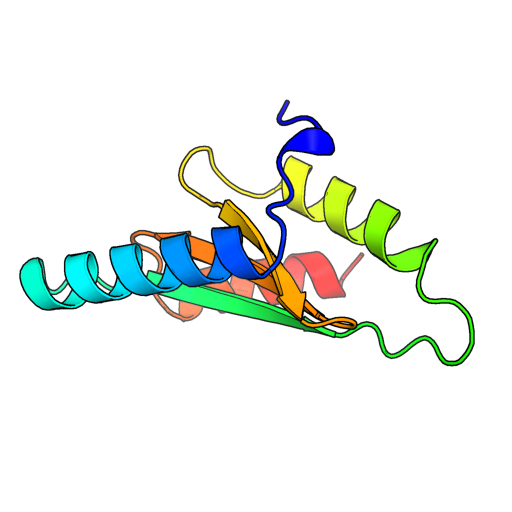
ATOM 677 C CA . ASP A 1 83 ? -13.821 -5.118 -2.183 1.00 93.00 83 ASP A CA 1
ATOM 678 C C . ASP A 1 83 ? -13.259 -3.907 -2.950 1.00 93.00 83 ASP A C 1
ATOM 680 O O . ASP A 1 83 ? -12.981 -3.976 -4.151 1.00 93.00 83 ASP A O 1
ATOM 684 N N . GLY A 1 84 ? -13.030 -2.793 -2.251 1.00 89.62 84 GLY A N 1
ATOM 685 C CA . GLY A 1 84 ? -12.396 -1.611 -2.832 1.00 89.62 84 GLY A CA 1
ATOM 686 C C . GLY A 1 84 ? -10.926 -1.846 -3.190 1.00 89.62 84 GLY A C 1
ATOM 687 O O . GLY A 1 84 ? -10.441 -1.315 -4.188 1.00 89.62 84 GLY A O 1
ATOM 688 N N . ALA A 1 85 ? 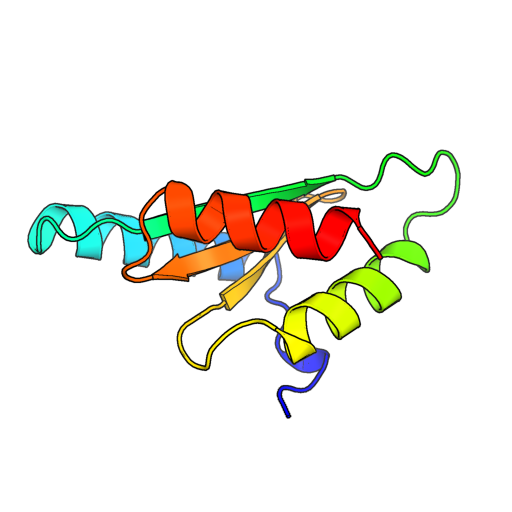-10.223 -2.662 -2.403 1.00 92.44 85 ALA A N 1
ATOM 689 C CA . ALA A 1 85 ? -8.834 -3.023 -2.672 1.00 92.44 85 ALA A CA 1
ATOM 690 C C . ALA A 1 85 ? -8.697 -3.991 -3.858 1.00 92.44 85 ALA A C 1
ATOM 692 O O . ALA A 1 85 ? -7.789 -3.827 -4.672 1.00 92.44 85 ALA A O 1
ATOM 693 N N . GLU A 1 86 ? -9.609 -4.957 -3.977 1.00 92.88 86 GLU A N 1
ATOM 694 C CA . GLU A 1 86 ? -9.713 -5.877 -5.116 1.00 92.88 86 GLU A CA 1
ATOM 695 C C . GLU A 1 86 ? -9.963 -5.105 -6.412 1.00 92.88 86 GLU A C 1
ATOM 697 O O . GLU A 1 86 ? -9.222 -5.286 -7.374 1.00 92.88 86 GLU A O 1
ATOM 702 N N . SER A 1 87 ? -10.902 -4.155 -6.395 1.00 90.75 87 SER A N 1
ATOM 703 C CA . SER A 1 87 ? -11.188 -3.297 -7.554 1.00 90.75 87 SER A CA 1
ATOM 704 C C . SER A 1 87 ? -9.939 -2.540 -8.033 1.00 90.75 87 SER A C 1
ATOM 706 O O . SER A 1 87 ? -9.642 -2.509 -9.225 1.00 90.75 87 SER A O 1
ATOM 708 N N . LEU A 1 88 ? -9.153 -1.972 -7.105 1.00 88.50 88 LEU A N 1
ATOM 709 C CA . LEU A 1 88 ? -7.891 -1.306 -7.451 1.00 88.50 88 LEU A CA 1
ATOM 710 C C . LEU A 1 88 ? -6.873 -2.282 -8.059 1.00 88.50 88 LEU A C 1
ATOM 712 O O . LEU A 1 88 ? -6.175 -1.931 -9.010 1.00 88.50 88 LEU A O 1
ATOM 716 N N . ALA A 1 89 ? -6.745 -3.482 -7.490 1.00 89.81 89 ALA A N 1
ATOM 717 C CA . ALA A 1 89 ? -5.801 -4.481 -7.976 1.00 89.81 89 ALA A CA 1
ATOM 718 C C . ALA A 1 89 ? -6.154 -4.943 -9.400 1.00 89.81 89 ALA A C 1
ATOM 720 O O . ALA A 1 89 ? -5.264 -5.016 -10.249 1.00 89.81 89 ALA A O 1
ATOM 721 N N . GLU A 1 90 ? -7.437 -5.190 -9.669 1.00 89.31 90 GLU A N 1
ATOM 722 C CA . GLU A 1 90 ? -7.951 -5.558 -10.992 1.00 89.31 90 GLU A CA 1
ATOM 723 C C . GLU A 1 90 ? -7.699 -4.452 -12.029 1.00 89.31 90 GLU A C 1
ATOM 725 O O . GLU A 1 90 ? -7.165 -4.725 -13.107 1.00 89.31 90 GLU A O 1
ATOM 730 N N . ASP A 1 91 ? -7.988 -3.194 -11.683 1.00 86.19 91 ASP A N 1
ATOM 731 C CA . ASP A 1 91 ? -7.777 -2.039 -12.566 1.00 86.19 91 ASP A CA 1
ATOM 732 C C . ASP A 1 91 ? -6.304 -1.857 -12.969 1.00 86.19 91 ASP A C 1
ATOM 734 O O . ASP A 1 91 ? -5.995 -1.463 -14.100 1.00 86.19 91 ASP A O 1
ATOM 738 N N . ILE A 1 92 ? -5.377 -2.129 -12.046 1.00 85.25 92 ILE A N 1
ATOM 739 C CA . ILE A 1 92 ? -3.935 -2.058 -12.309 1.00 85.25 92 ILE A CA 1
ATOM 740 C C . ILE A 1 92 ? -3.475 -3.248 -13.158 1.00 85.25 92 ILE A C 1
ATOM 742 O O . ILE A 1 92 ? -2.713 -3.056 -14.101 1.00 85.25 92 ILE A O 1
ATOM 746 N N . GLN A 1 93 ? -3.950 -4.465 -12.875 1.00 81.31 93 GLN A N 1
ATOM 747 C CA . GLN A 1 93 ? -3.588 -5.659 -13.650 1.00 81.31 93 GLN A CA 1
ATOM 748 C C . GLN A 1 93 ? -4.081 -5.616 -15.102 1.00 81.31 93 GLN A C 1
ATOM 750 O O . GLN A 1 93 ? -3.484 -6.251 -15.970 1.00 81.31 93 GLN A O 1
ATOM 755 N N . ALA A 1 94 ? -5.155 -4.877 -15.380 1.00 78.00 94 ALA A N 1
ATOM 756 C CA . ALA A 1 94 ? -5.713 -4.732 -16.722 1.00 78.00 94 ALA A CA 1
ATOM 757 C C . ALA A 1 94 ? -4.933 -3.764 -17.646 1.00 78.00 94 ALA A C 1
ATOM 759 O O . ALA A 1 94 ? -5.341 -3.580 -18.797 1.00 78.00 94 ALA A O 1
ATOM 760 N N . THR A 1 95 ? -3.848 -3.132 -17.169 1.00 68.00 95 THR A N 1
ATOM 761 C CA . THR A 1 95 ? -3.072 -2.090 -17.881 1.00 68.00 95 THR A CA 1
ATOM 762 C C . THR A 1 95 ? -1.763 -2.617 -18.491 1.00 68.00 95 THR A C 1
ATOM 764 O O . THR A 1 95 ? -1.354 -2.125 -19.577 1.00 68.00 95 THR A O 1
#